Protein AF-X0TYG6-F1 (afdb_monomer)

Sequence (136 aa):
GSTIEEELFGESEAVGQRIKIKKHTFEVIGVMKERGTVAFQDYDDQVFLPLKTTQKLIAGVNHLGLIRIKVDHENNITQAVEDVKMTLRDQHDISDQSGKDDDFTVRNAAEALDMITTITNALKYFLAAMAALSLI

Radius of gyration: 21.76 Å; Cα contacts (8 Å, |Δi|>4): 93; chains: 1; bounding box: 65×28×56 Å

Structure (mmCIF, N/CA/C/O backbone):
data_AF-X0TYG6-F1
#
_entry.id   AF-X0TYG6-F1
#
loop_
_atom_site.group_PDB
_atom_site.id
_atom_site.type_symbol
_atom_site.label_atom_id
_atom_site.label_alt_id
_atom_site.label_comp_id
_atom_site.label_asym_id
_atom_site.label_entity_id
_atom_site.label_seq_id
_atom_site.pdbx_PDB_ins_code
_atom_site.Cartn_x
_atom_site.Cartn_y
_atom_site.Cartn_z
_atom_site.occupancy
_atom_site.B_iso_or_equiv
_atom_site.auth_seq_id
_atom_site.auth_comp_id
_atom_site.auth_asym_id
_atom_site.auth_atom_id
_atom_site.pdbx_PDB_mode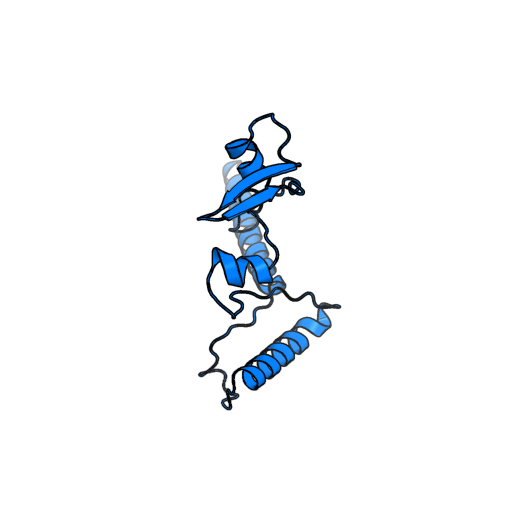l_num
ATOM 1 N N . GLY A 1 1 ? -3.140 -0.189 14.381 1.00 90.25 1 GLY A N 1
ATOM 2 C CA . GLY A 1 1 ? -2.351 -1.338 14.835 1.00 90.25 1 GLY A CA 1
ATOM 3 C C . GLY A 1 1 ? -2.212 -1.196 16.327 1.00 90.25 1 GLY A C 1
ATOM 4 O O . GLY A 1 1 ? -3.141 -0.661 16.925 1.00 90.25 1 GLY A O 1
ATOM 5 N N . SER A 1 2 ? -1.100 -1.647 16.898 1.00 90.81 2 SER A N 1
ATOM 6 C CA . SER A 1 2 ? -0.833 -1.560 18.340 1.00 90.81 2 SER A CA 1
ATOM 7 C C . SER A 1 2 ? -0.773 -0.116 18.849 1.00 90.81 2 SER A C 1
ATOM 9 O O . SER A 1 2 ? -1.395 0.186 19.856 1.00 90.81 2 SER A O 1
ATOM 11 N N . THR A 1 3 ? -0.148 0.815 18.120 1.00 93.31 3 THR A N 1
ATOM 12 C CA . THR A 1 3 ? -0.085 2.230 18.543 1.00 93.31 3 THR A CA 1
ATOM 13 C C . THR A 1 3 ? -1.473 2.862 18.662 1.00 93.31 3 THR A C 1
ATOM 15 O O . THR A 1 3 ? -1.815 3.436 19.687 1.00 93.31 3 THR A O 1
ATOM 18 N N . ILE A 1 4 ? -2.323 2.695 17.642 1.00 92.81 4 ILE A N 1
ATOM 19 C CA . ILE A 1 4 ? -3.697 3.234 17.658 1.00 92.81 4 ILE A CA 1
ATOM 20 C C . ILE A 1 4 ? -4.547 2.587 18.758 1.00 92.81 4 ILE A C 1
ATOM 22 O O . ILE A 1 4 ? -5.442 3.226 19.307 1.00 92.81 4 ILE A O 1
ATOM 26 N N . GLU A 1 5 ? -4.319 1.305 19.045 1.00 94.12 5 GLU A N 1
ATOM 27 C CA . GLU A 1 5 ? -5.006 0.624 20.139 1.00 94.12 5 GLU A CA 1
ATOM 28 C C . GLU A 1 5 ? -4.658 1.278 21.479 1.00 94.12 5 GLU A C 1
ATOM 30 O O . GLU A 1 5 ? -5.568 1.698 22.194 1.00 94.12 5 GLU A O 1
ATOM 35 N N . GLU A 1 6 ? -3.368 1.438 21.772 1.00 93.19 6 GLU A N 1
ATOM 36 C CA . GLU A 1 6 ? -2.893 2.072 23.001 1.00 93.19 6 GLU A CA 1
ATOM 37 C C . GLU A 1 6 ? -3.408 3.515 23.127 1.00 93.19 6 GLU A C 1
ATOM 39 O O . GLU A 1 6 ? -3.909 3.910 24.179 1.00 93.19 6 GLU A O 1
ATOM 44 N N . GLU A 1 7 ? -3.383 4.292 22.042 1.00 94.25 7 GLU A N 1
ATOM 45 C CA . GLU A 1 7 ? -3.857 5.681 22.044 1.00 94.25 7 GLU A CA 1
ATOM 46 C C . GLU A 1 7 ? -5.368 5.818 22.287 1.00 94.25 7 GLU A C 1
ATOM 48 O O . GLU A 1 7 ? -5.811 6.770 22.936 1.00 94.25 7 GLU A O 1
ATOM 53 N N . LEU A 1 8 ? -6.181 4.902 21.749 1.00 93.50 8 LEU A N 1
ATOM 54 C CA . LEU A 1 8 ? -7.643 4.991 21.831 1.00 93.50 8 LEU A CA 1
ATOM 55 C C . LEU A 1 8 ? -8.236 4.257 23.037 1.00 93.50 8 LEU A C 1
ATOM 57 O O . LEU A 1 8 ? -9.306 4.648 23.508 1.00 93.50 8 LEU A O 1
ATOM 61 N N . PHE A 1 9 ? -7.580 3.199 23.513 1.00 94.88 9 PHE A N 1
ATOM 62 C CA . PHE A 1 9 ? -8.122 2.287 24.522 1.00 94.88 9 PHE A CA 1
ATOM 63 C C . PHE A 1 9 ? -7.202 2.085 25.737 1.00 94.88 9 PHE A C 1
ATOM 65 O O . PHE A 1 9 ? -7.680 1.624 26.780 1.00 94.88 9 PHE A O 1
ATOM 72 N N . GLY A 1 10 ? -5.925 2.473 25.662 1.00 92.38 10 GLY A N 1
ATOM 73 C CA . GLY A 1 10 ? -4.947 2.269 26.732 1.00 92.38 10 GLY A CA 1
ATOM 74 C C . GLY A 1 10 ? -4.793 0.787 27.071 1.00 92.38 10 GLY A C 1
ATOM 75 O O . GLY A 1 10 ? -4.595 -0.039 26.192 1.00 92.38 10 GLY A O 1
ATOM 76 N N . GLU A 1 11 ? -4.944 0.441 28.350 1.00 90.25 11 GLU A N 1
ATOM 77 C CA . GLU A 1 11 ? -4.909 -0.955 28.819 1.00 90.25 11 GLU A CA 1
ATOM 78 C C . GLU A 1 11 ? -6.245 -1.707 28.626 1.00 90.25 11 GLU A C 1
ATOM 80 O O . GLU A 1 11 ? -6.378 -2.859 29.042 1.00 90.25 11 GLU A O 1
ATOM 85 N N . SER A 1 12 ? -7.272 -1.060 28.063 1.00 91.75 12 SER A N 1
ATOM 86 C CA . SER A 1 12 ? -8.590 -1.679 27.880 1.00 91.75 12 SER A CA 1
ATOM 87 C C . SER A 1 12 ? -8.650 -2.522 26.611 1.00 91.75 12 SER A C 1
ATOM 89 O O . SER A 1 12 ? -8.125 -2.134 25.574 1.00 91.75 12 SER A O 1
ATOM 91 N N . GLU A 1 13 ? -9.405 -3.622 26.658 1.00 92.75 13 GLU A N 1
ATOM 92 C CA . GLU A 1 13 ? -9.652 -4.462 25.483 1.00 92.75 13 GLU A CA 1
ATOM 93 C C . GLU A 1 13 ? -10.335 -3.656 24.366 1.00 92.75 13 GLU A C 1
ATOM 95 O O . GLU A 1 13 ? -11.450 -3.146 24.543 1.00 92.75 13 GLU A O 1
ATOM 100 N N . ALA A 1 14 ? -9.673 -3.555 23.212 1.00 94.88 14 ALA A N 1
ATOM 101 C CA . ALA A 1 14 ? -10.182 -2.829 22.053 1.00 94.88 14 ALA A CA 1
ATOM 102 C C . ALA A 1 14 ? -11.212 -3.642 21.253 1.00 94.88 14 ALA A C 1
ATOM 104 O O . ALA A 1 14 ? -12.143 -3.070 20.679 1.00 94.88 14 ALA A O 1
ATOM 105 N N . VAL A 1 15 ? -11.070 -4.972 21.189 1.00 96.00 15 VAL A N 1
ATOM 106 C CA . VAL A 1 15 ? -11.945 -5.827 20.374 1.00 96.00 15 VAL A CA 1
ATOM 107 C C . VAL A 1 15 ? -13.380 -5.811 20.915 1.00 96.00 15 VAL A C 1
ATOM 109 O O . VAL A 1 15 ? -13.628 -5.941 22.109 1.00 96.00 15 VAL A O 1
ATOM 112 N N . GLY A 1 16 ? -14.353 -5.633 20.020 1.00 96.12 16 GLY A N 1
ATOM 113 C CA . GLY A 1 16 ? -15.777 -5.483 20.338 1.00 96.12 16 GLY A CA 1
ATOM 114 C C . GLY A 1 16 ? -16.194 -4.055 20.707 1.00 96.12 16 GLY A C 1
ATOM 115 O O . GLY A 1 16 ? -17.390 -3.763 20.784 1.00 96.12 16 GLY A O 1
ATOM 116 N N . GLN A 1 17 ? -15.243 -3.135 20.891 1.00 95.88 17 GLN A N 1
ATOM 117 C CA . GLN A 1 17 ? -15.558 -1.725 21.106 1.00 95.88 17 GLN A CA 1
ATOM 118 C C . GLN A 1 17 ? -15.856 -0.995 19.798 1.00 95.88 17 GLN A C 1
ATOM 120 O O . GLN A 1 17 ? -15.585 -1.478 18.696 1.00 95.88 17 GLN A O 1
ATOM 125 N N . ARG A 1 18 ? -16.441 0.203 19.916 1.00 96.06 18 ARG A N 1
ATOM 126 C CA . ARG A 1 18 ? -16.812 1.033 18.770 1.00 96.06 18 ARG A CA 1
ATOM 127 C C . ARG A 1 18 ? -15.968 2.291 18.682 1.00 96.06 18 ARG A C 1
ATOM 129 O O . ARG A 1 18 ? -15.914 3.066 19.629 1.00 96.06 18 ARG A O 1
ATOM 136 N N . ILE A 1 19 ? -15.419 2.538 17.499 1.00 95.00 19 ILE A N 1
ATOM 137 C CA . ILE A 1 19 ? -14.695 3.765 17.161 1.00 95.00 19 ILE A CA 1
ATOM 138 C C . ILE A 1 19 ? -15.443 4.552 16.096 1.00 95.00 19 ILE A C 1
ATOM 140 O O . ILE A 1 19 ? -16.153 3.996 15.253 1.00 95.00 19 ILE A O 1
ATOM 144 N N . LYS A 1 20 ? -15.276 5.872 16.117 1.00 94.88 20 LYS A N 1
ATOM 145 C CA . LYS A 1 20 ? -15.864 6.758 15.116 1.00 94.88 20 LYS A CA 1
ATOM 146 C C . LYS A 1 20 ? -14.802 7.181 14.112 1.00 94.88 20 LYS A C 1
ATOM 148 O O . LYS A 1 20 ? -13.829 7.832 14.472 1.00 94.88 20 LYS A O 1
ATOM 153 N N . ILE A 1 21 ? -15.034 6.875 12.840 1.00 94.25 21 ILE A N 1
ATOM 154 C CA . ILE A 1 21 ? -14.188 7.303 11.725 1.00 94.25 21 ILE A CA 1
ATOM 155 C C . ILE A 1 21 ? -15.030 8.222 10.837 1.00 94.25 21 ILE A C 1
ATOM 157 O O . ILE A 1 21 ? -16.048 7.820 10.265 1.00 94.25 21 ILE A O 1
ATOM 161 N N . LYS A 1 22 ? -14.628 9.495 10.741 1.00 90.62 22 LYS A N 1
ATOM 162 C CA . LYS A 1 22 ? -15.432 10.575 10.141 1.00 90.62 22 LYS A CA 1
ATOM 163 C C . LYS A 1 22 ? -16.841 10.649 10.759 1.00 90.62 22 LYS A C 1
ATOM 165 O O . LYS A 1 22 ? -17.002 11.043 11.912 1.00 90.62 22 LYS A O 1
ATOM 170 N N . LYS A 1 23 ? -17.879 10.307 9.988 1.00 92.81 23 LYS A N 1
ATOM 171 C CA . LYS A 1 23 ? -19.296 10.354 10.395 1.00 92.81 23 LYS A CA 1
ATOM 172 C C . LYS A 1 23 ? -19.874 8.973 10.714 1.00 92.81 23 LYS A C 1
ATOM 174 O O . LYS A 1 23 ? -21.047 8.887 11.059 1.00 92.81 23 LYS A O 1
ATOM 179 N N . HIS A 1 24 ? -19.072 7.918 10.604 1.00 95.62 24 HIS A N 1
ATOM 180 C CA . HIS A 1 24 ? -19.524 6.539 10.732 1.00 95.62 24 HIS A CA 1
ATOM 181 C C . HIS A 1 24 ? -18.895 5.872 11.953 1.00 95.62 24 HIS A C 1
ATOM 183 O O . HIS A 1 24 ? -17.743 6.139 12.296 1.00 95.62 24 HIS A O 1
ATOM 189 N N . THR A 1 25 ? -19.669 5.010 12.601 1.00 96.50 25 THR A N 1
ATOM 190 C CA . THR A 1 25 ? -19.221 4.213 13.742 1.00 96.50 25 THR A CA 1
ATOM 191 C C . THR A 1 25 ? -18.920 2.798 13.268 1.00 96.50 25 THR A C 1
ATOM 193 O O . THR A 1 25 ? -19.740 2.199 12.573 1.00 96.50 25 THR A O 1
ATOM 196 N N . PHE A 1 26 ? -17.761 2.277 13.654 1.00 96.75 26 PHE A N 1
ATOM 197 C CA . PHE A 1 26 ? -17.282 0.940 13.316 1.00 96.75 26 PHE A CA 1
ATOM 198 C C . PHE A 1 26 ? -16.976 0.160 14.585 1.00 96.75 26 PHE A C 1
ATOM 200 O O . PHE A 1 26 ? -16.591 0.748 15.590 1.00 96.75 26 PHE A O 1
ATOM 207 N N . GLU A 1 27 ? -17.148 -1.154 14.525 1.00 96.75 27 GLU A N 1
ATOM 208 C CA . GLU A 1 27 ? -16.733 -2.071 15.582 1.00 96.75 27 GLU A CA 1
ATOM 209 C C . GLU A 1 27 ? -15.321 -2.584 15.295 1.00 96.75 27 GLU A C 1
ATOM 211 O O . GLU A 1 27 ? -14.996 -2.923 14.153 1.00 96.75 27 GLU A O 1
ATOM 216 N N . VAL A 1 28 ? -14.481 -2.620 16.324 1.00 97.06 28 VAL A N 1
ATOM 217 C CA . VAL A 1 28 ? -13.129 -3.169 16.249 1.00 97.06 28 VAL A CA 1
ATOM 218 C C . VAL A 1 28 ? -13.223 -4.690 16.328 1.00 97.06 28 VAL A C 1
ATOM 220 O O . VAL A 1 28 ? -13.644 -5.237 17.339 1.00 97.06 28 VAL A O 1
ATOM 223 N N . ILE A 1 29 ? -12.822 -5.385 15.265 1.00 96.69 29 ILE A N 1
ATOM 224 C CA . ILE A 1 29 ? -12.892 -6.859 15.187 1.00 96.69 29 ILE A CA 1
ATOM 225 C C . ILE A 1 29 ? -11.549 -7.550 15.460 1.00 96.69 29 ILE A C 1
ATOM 227 O O . ILE A 1 29 ? -11.474 -8.776 15.470 1.00 96.69 29 ILE A O 1
ATOM 231 N N . GLY A 1 30 ? -10.479 -6.776 15.627 1.00 95.38 30 GLY A N 1
ATOM 232 C CA . GLY A 1 30 ? -9.138 -7.295 15.857 1.00 95.38 30 GLY A CA 1
ATOM 233 C C . GLY A 1 30 ? -8.089 -6.192 15.877 1.00 95.38 30 GLY A C 1
ATOM 234 O O . GLY A 1 30 ? -8.280 -5.127 15.284 1.00 95.38 30 GLY A O 1
ATOM 235 N N . VAL A 1 31 ? -6.970 -6.485 16.534 1.00 95.12 31 VAL A N 1
ATOM 236 C CA . VAL A 1 31 ? -5.782 -5.630 16.598 1.00 95.12 31 VAL A CA 1
ATOM 237 C C . VAL A 1 31 ? -4.631 -6.366 15.919 1.00 95.12 31 VAL A C 1
ATOM 239 O O . VAL A 1 31 ? -4.456 -7.575 16.079 1.00 95.12 31 VAL A O 1
ATOM 242 N N . MET A 1 32 ? -3.873 -5.652 15.090 1.00 93.12 32 MET A N 1
ATOM 243 C CA . MET A 1 32 ? -2.686 -6.224 14.461 1.00 93.12 32 MET A CA 1
ATOM 244 C C . MET A 1 32 ? -1.570 -6.369 15.486 1.00 93.12 32 MET A C 1
ATOM 246 O O . MET A 1 32 ? -1.347 -5.465 16.283 1.00 93.12 32 MET A O 1
ATOM 250 N N . LYS A 1 33 ? -0.834 -7.481 15.410 1.00 91.62 33 LYS A N 1
ATOM 251 C CA . LYS A 1 33 ? 0.409 -7.639 16.163 1.00 91.62 33 LYS A CA 1
ATOM 252 C C . LYS A 1 33 ? 1.394 -6.536 15.771 1.00 91.62 33 LYS A C 1
ATOM 254 O O . LYS A 1 33 ? 1.550 -6.272 14.578 1.00 91.62 33 LYS A O 1
ATOM 259 N N . GLU A 1 34 ? 2.072 -5.989 16.775 1.00 92.94 34 GLU A N 1
ATOM 260 C CA . GLU A 1 34 ? 3.148 -5.016 16.611 1.00 92.94 34 GLU A CA 1
ATOM 261 C C . GLU A 1 34 ? 4.181 -5.499 15.584 1.00 92.94 34 GLU A C 1
ATOM 263 O O . GLU A 1 34 ? 4.638 -6.654 15.601 1.00 92.94 34 GLU A O 1
ATOM 268 N N . ARG A 1 35 ? 4.513 -4.604 14.658 1.00 89.88 35 ARG A N 1
ATOM 269 C CA . ARG A 1 35 ? 5.466 -4.833 13.573 1.00 89.88 35 ARG A CA 1
ATOM 270 C C . ARG A 1 35 ? 6.526 -3.734 13.498 1.00 89.88 35 ARG A C 1
ATOM 272 O O . ARG A 1 35 ? 7.597 -3.987 12.943 1.00 89.88 35 ARG A O 1
ATOM 279 N N . GLY A 1 36 ? 6.244 -2.555 14.038 1.00 89.00 36 GLY A N 1
ATOM 280 C CA . GLY A 1 36 ? 7.080 -1.373 13.966 1.00 89.00 36 GLY A CA 1
ATOM 281 C C . GLY A 1 36 ? 7.096 -0.722 12.585 1.00 89.00 36 GLY A C 1
ATOM 282 O O . GLY A 1 36 ? 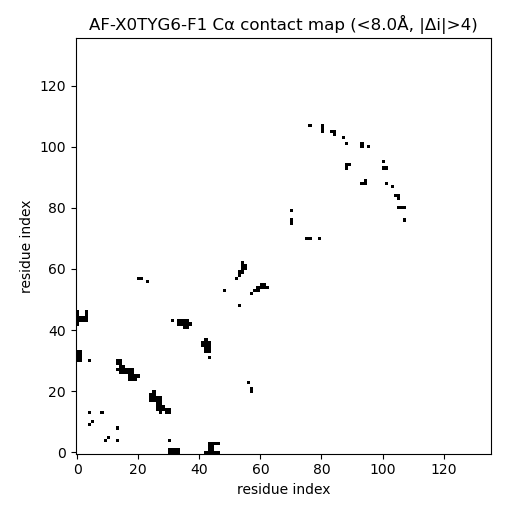6.380 -1.091 11.644 1.00 89.00 36 GLY A O 1
ATOM 283 N N . THR A 1 37 ? 7.990 0.253 12.450 1.00 86.88 37 THR A N 1
ATOM 284 C CA . THR A 1 37 ? 8.244 0.937 11.183 1.00 86.88 37 THR A CA 1
ATOM 285 C C . THR A 1 37 ? 9.133 0.085 10.277 1.00 86.88 37 THR A C 1
ATOM 287 O O . THR A 1 37 ? 10.247 -0.285 10.647 1.00 86.88 37 THR A O 1
ATOM 290 N N . VAL A 1 38 ? 8.670 -0.190 9.053 1.00 78.81 38 VAL A N 1
ATOM 291 C CA . VAL A 1 38 ? 9.476 -0.849 8.012 1.00 78.81 38 VAL A CA 1
ATOM 292 C C . VAL A 1 38 ? 9.713 0.123 6.863 1.00 78.81 38 VAL A C 1
ATOM 294 O O . VAL A 1 38 ? 8.767 0.655 6.277 1.00 78.81 38 VAL A O 1
ATOM 297 N N . ALA A 1 39 ? 10.990 0.308 6.515 1.00 75.38 39 ALA A N 1
ATOM 298 C CA . ALA A 1 39 ? 11.469 1.337 5.595 1.00 75.38 39 ALA A CA 1
ATOM 299 C C . ALA A 1 39 ? 11.021 2.742 6.035 1.00 75.38 39 ALA A C 1
ATOM 301 O O . ALA A 1 39 ? 11.673 3.352 6.873 1.00 75.38 39 ALA A O 1
ATOM 302 N N . PHE A 1 40 ? 9.899 3.225 5.508 1.00 77.56 40 PHE A N 1
ATOM 303 C CA . PHE A 1 40 ? 9.344 4.552 5.798 1.00 77.56 40 PHE A CA 1
ATOM 304 C C . PHE A 1 40 ? 7.875 4.500 6.226 1.00 77.56 40 PHE A C 1
ATOM 306 O O . PHE A 1 40 ? 7.221 5.536 6.301 1.00 77.56 40 PHE A O 1
ATOM 313 N N . GLN A 1 41 ? 7.331 3.301 6.438 1.00 83.12 41 GLN A N 1
ATOM 314 C CA . GLN A 1 41 ? 5.927 3.113 6.771 1.00 83.12 41 GLN A CA 1
ATOM 315 C C . GLN A 1 41 ? 5.805 2.509 8.165 1.00 83.12 41 GLN A C 1
ATOM 317 O O . GLN A 1 41 ? 6.315 1.414 8.414 1.00 83.12 41 GLN A O 1
ATOM 322 N N . ASP A 1 42 ? 5.085 3.209 9.035 1.00 90.69 42 ASP A N 1
ATOM 323 C CA . ASP A 1 42 ? 4.640 2.679 10.314 1.00 90.69 42 ASP A CA 1
ATOM 324 C C . ASP A 1 42 ? 3.427 1.763 10.089 1.00 90.69 42 ASP A C 1
ATOM 326 O O . ASP A 1 42 ? 2.432 2.162 9.475 1.00 90.69 42 ASP A O 1
ATOM 330 N N . TYR A 1 43 ? 3.548 0.498 10.492 1.00 90.12 43 TYR A N 1
ATOM 331 C CA . TYR A 1 43 ? 2.465 -0.485 10.393 1.00 90.12 43 TYR A CA 1
ATOM 332 C C . TYR A 1 43 ? 1.602 -0.535 11.654 1.00 90.12 43 TYR A C 1
ATOM 334 O O . TYR A 1 43 ? 0.481 -1.054 11.605 1.00 90.12 43 TYR A O 1
ATOM 342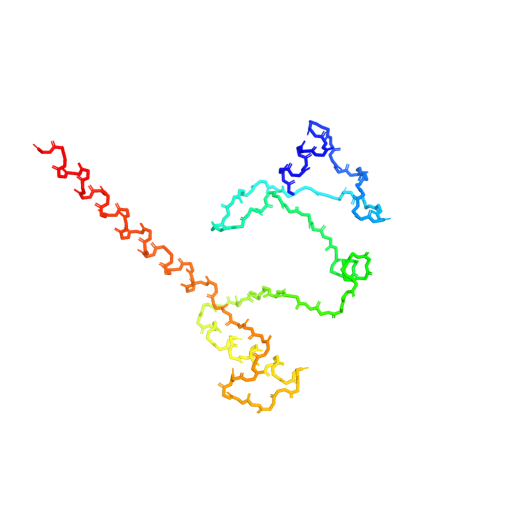 N N . ASP A 1 44 ? 2.097 0.015 12.756 1.00 93.31 44 ASP A N 1
ATOM 343 C CA . ASP A 1 44 ? 1.411 0.016 14.038 1.00 93.31 44 ASP A CA 1
ATOM 344 C C . ASP A 1 44 ? 0.429 1.193 14.116 1.00 93.31 44 ASP A C 1
ATOM 346 O O . ASP A 1 44 ? -0.663 1.055 14.682 1.00 93.31 44 ASP A O 1
ATOM 350 N N . ASP A 1 45 ? 0.706 2.268 13.375 1.00 93.69 45 ASP A N 1
ATOM 351 C CA . ASP A 1 45 ? -0.183 3.418 13.180 1.00 93.69 45 ASP A CA 1
ATOM 352 C C . ASP A 1 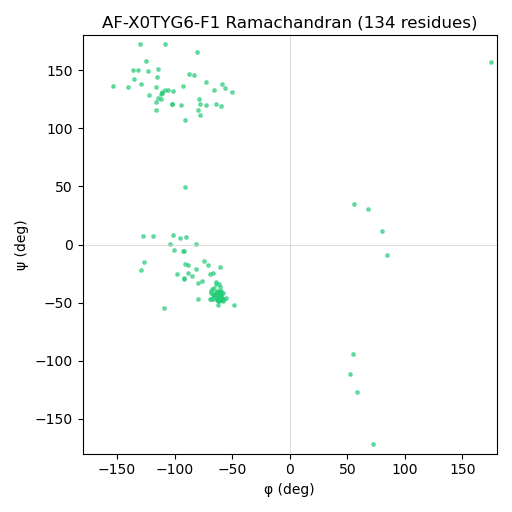45 ? -1.117 3.297 11.948 1.00 93.69 45 ASP A C 1
ATOM 354 O O . ASP A 1 45 ? -1.197 4.169 11.081 1.00 93.69 45 ASP A O 1
ATOM 358 N N . GLN A 1 46 ? -1.820 2.162 11.801 1.00 92.06 46 GLN A N 1
ATOM 359 C CA . GLN A 1 46 ? -2.780 1.951 10.697 1.00 92.06 46 GLN A CA 1
ATOM 360 C C . GLN A 1 46 ? -4.116 1.329 11.119 1.00 92.06 46 GLN A C 1
ATOM 362 O O . GLN A 1 46 ? -4.163 0.403 11.932 1.00 92.06 46 GLN A O 1
ATOM 367 N N . VAL A 1 47 ? -5.215 1.782 10.500 1.00 93.75 47 VAL A N 1
ATOM 368 C CA . VAL A 1 47 ? -6.553 1.172 10.617 1.00 93.75 47 VAL A CA 1
ATOM 369 C C . VAL A 1 47 ? -6.950 0.532 9.292 1.00 93.75 47 VAL A C 1
ATOM 371 O O . VAL A 1 47 ? -6.895 1.169 8.239 1.00 93.75 47 VAL A O 1
ATOM 374 N N . PHE A 1 48 ? -7.417 -0.714 9.350 1.00 94.19 48 PHE A N 1
ATOM 375 C CA . PHE A 1 48 ? -7.897 -1.449 8.185 1.00 94.19 48 PHE A CA 1
ATOM 376 C C . PHE A 1 48 ? -9.419 -1.536 8.186 1.00 94.19 48 PHE A C 1
ATOM 378 O O . PHE A 1 48 ? -10.050 -1.876 9.182 1.00 94.19 48 PHE A O 1
ATOM 385 N N . LEU A 1 49 ? -10.007 -1.247 7.029 1.00 95.19 49 LEU A N 1
ATOM 386 C CA . LEU A 1 49 ? -11.439 -1.339 6.774 1.00 95.19 49 LEU A CA 1
ATOM 387 C C . LEU A 1 49 ? -11.658 -2.106 5.463 1.00 95.19 49 LEU A C 1
ATOM 389 O O . LEU A 1 49 ? -10.819 -2.013 4.560 1.00 95.19 49 LEU A O 1
ATOM 393 N N . PRO A 1 50 ? -12.783 -2.827 5.301 1.00 95.00 50 PRO A N 1
ATOM 394 C CA . PRO A 1 50 ? -13.096 -3.481 4.038 1.00 95.00 50 PRO A CA 1
ATOM 395 C C . PRO A 1 50 ? -13.121 -2.480 2.876 1.00 95.00 50 PRO A C 1
ATOM 397 O O . PRO A 1 50 ? -13.753 -1.428 2.970 1.00 95.00 50 PRO A O 1
ATOM 400 N N . LEU A 1 51 ? -12.488 -2.835 1.754 1.00 94.81 51 LEU A N 1
ATOM 401 C CA . LEU A 1 51 ? -12.285 -1.946 0.601 1.00 94.81 51 LEU A CA 1
ATOM 402 C C . LEU A 1 51 ? -13.566 -1.220 0.157 1.00 94.81 51 LEU A C 1
ATOM 404 O O . LEU A 1 51 ? -13.590 0.007 0.069 1.00 94.81 51 LEU A O 1
ATOM 408 N N . LYS A 1 52 ? -14.652 -1.974 -0.067 1.00 95.50 52 LYS A N 1
ATOM 409 C CA . LYS A 1 52 ? -15.942 -1.417 -0.512 1.00 95.50 52 LYS A CA 1
ATOM 410 C C . LYS A 1 52 ? -16.530 -0.432 0.503 1.00 95.50 52 LYS A C 1
ATOM 412 O O . LYS A 1 52 ? -17.170 0.539 0.106 1.00 95.50 52 LYS A O 1
ATOM 417 N N . THR A 1 53 ? -16.318 -0.674 1.795 1.00 95.12 53 THR A N 1
ATOM 418 C CA . THR A 1 53 ? -16.777 0.198 2.883 1.00 95.12 53 THR A CA 1
ATOM 419 C C . THR A 1 53 ? -16.004 1.509 2.872 1.00 95.12 53 THR A C 1
ATOM 421 O O . THR A 1 53 ? -16.615 2.576 2.892 1.00 95.12 53 THR A O 1
ATOM 424 N N . THR A 1 54 ? -14.677 1.444 2.757 1.00 94.75 54 THR A N 1
ATOM 425 C CA . THR A 1 54 ? -13.817 2.631 2.683 1.00 94.75 54 THR A CA 1
ATOM 426 C C . THR A 1 54 ? -14.135 3.473 1.455 1.00 94.75 54 THR A C 1
ATOM 428 O O . THR A 1 54 ? -14.357 4.675 1.582 1.00 94.75 54 THR A O 1
ATOM 431 N N . GLN A 1 55 ? -14.230 2.849 0.279 1.00 95.69 55 GLN A N 1
ATOM 432 C CA . GLN A 1 55 ? -14.554 3.528 -0.977 1.00 95.69 55 GLN A CA 1
ATOM 433 C C . GLN A 1 55 ? -15.889 4.277 -0.900 1.00 95.69 55 G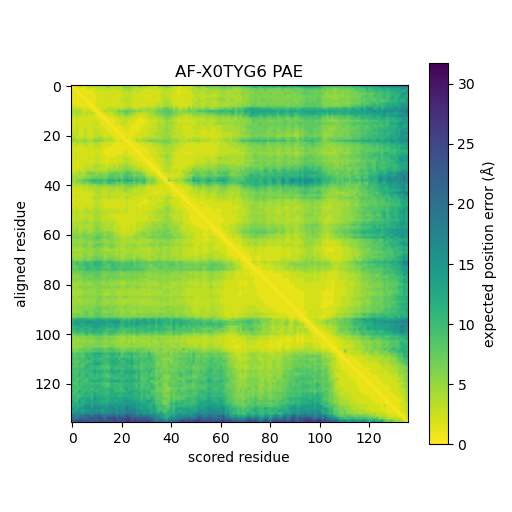LN A C 1
ATOM 435 O O . GLN A 1 55 ? -15.949 5.457 -1.236 1.00 95.69 55 GLN A O 1
ATOM 440 N N . LYS A 1 56 ? -16.943 3.630 -0.386 1.00 94.69 56 LYS A N 1
ATOM 441 C CA . LYS A 1 56 ? -18.292 4.215 -0.340 1.00 94.69 56 LYS A CA 1
ATOM 442 C C . LYS A 1 56 ? -18.508 5.210 0.799 1.00 94.69 56 LYS A C 1
ATOM 444 O O . LYS A 1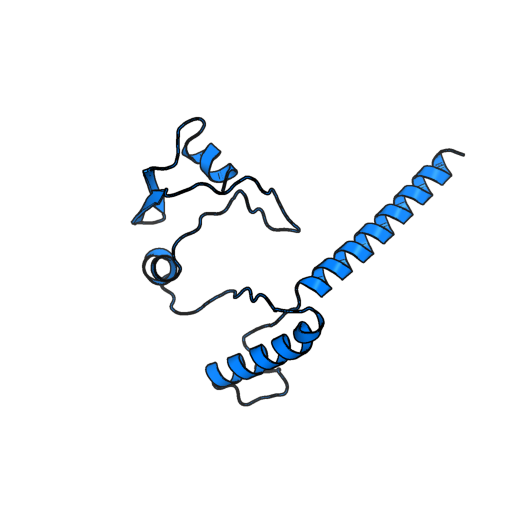 56 ? -19.094 6.26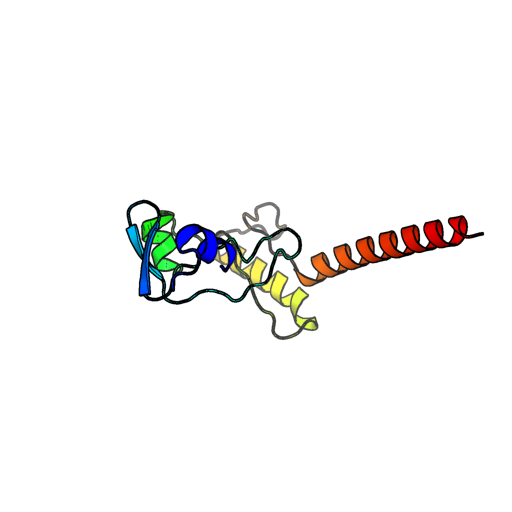0 0.569 1.00 94.69 56 LYS A O 1
ATOM 449 N N . LEU A 1 57 ? -18.100 4.869 2.022 1.00 94.69 57 LEU A N 1
ATOM 450 C CA . LEU A 1 57 ? -18.472 5.625 3.227 1.00 94.69 57 LEU A CA 1
ATOM 451 C C . LEU A 1 57 ? -17.401 6.621 3.676 1.00 94.69 57 LEU A C 1
ATOM 453 O O . LEU A 1 57 ? -17.715 7.597 4.352 1.00 94.69 57 LEU A O 1
ATOM 457 N N . ILE A 1 58 ? -16.132 6.377 3.337 1.00 93.56 58 ILE A N 1
ATOM 458 C CA . ILE A 1 58 ? -15.012 7.169 3.858 1.00 93.56 58 ILE A CA 1
ATOM 459 C C . ILE A 1 58 ? -14.406 8.054 2.773 1.00 93.56 58 ILE A C 1
ATOM 461 O O . ILE A 1 58 ? -14.286 9.261 2.980 1.00 93.56 58 ILE A O 1
ATOM 465 N N . ALA A 1 59 ? -13.999 7.476 1.645 1.00 92.56 59 ALA A N 1
ATOM 466 C CA . ALA A 1 59 ? -13.245 8.168 0.603 1.00 92.56 59 ALA A CA 1
ATOM 467 C C . ALA A 1 59 ? -14.138 8.791 -0.482 1.00 92.56 59 ALA A C 1
ATOM 469 O O . ALA A 1 59 ? -13.770 9.822 -1.032 1.00 92.56 59 ALA A O 1
ATOM 470 N N . GLY A 1 60 ? -15.308 8.210 -0.764 1.00 93.50 60 GLY A N 1
ATOM 471 C CA . GLY A 1 60 ? -16.191 8.684 -1.834 1.00 93.50 60 GLY A CA 1
ATOM 472 C C . GLY A 1 60 ? -15.603 8.472 -3.232 1.00 93.50 60 GLY A C 1
ATOM 473 O O . GLY A 1 60 ? -15.859 9.268 -4.128 1.00 93.50 60 GLY A O 1
ATOM 474 N N . VAL A 1 61 ? -14.797 7.423 -3.411 1.00 95.25 61 VAL A N 1
ATOM 475 C CA . VAL A 1 61 ? -14.098 7.104 -4.667 1.00 95.25 61 VAL A CA 1
ATOM 476 C C . VAL A 1 61 ? -14.430 5.690 -5.129 1.00 95.25 61 VAL A C 1
ATOM 478 O O . VAL A 1 61 ? -14.806 4.839 -4.324 1.00 95.25 61 VAL A O 1
ATOM 481 N N . ASN A 1 62 ? -14.257 5.422 -6.422 1.00 93.81 62 ASN A N 1
ATOM 482 C CA . ASN A 1 62 ? -14.472 4.113 -7.048 1.00 93.81 62 ASN A CA 1
ATOM 483 C C . ASN A 1 62 ? -13.204 3.516 -7.692 1.00 93.81 62 ASN A C 1
ATOM 485 O O . ASN A 1 62 ? -13.298 2.480 -8.340 1.00 93.81 62 ASN A O 1
ATOM 489 N N . HIS A 1 63 ? -12.035 4.132 -7.497 1.00 92.69 63 HIS A N 1
ATOM 490 C CA . HIS A 1 63 ? -10.744 3.655 -8.001 1.00 92.69 63 HIS A CA 1
ATOM 491 C C . HIS A 1 63 ? -9.855 3.115 -6.867 1.00 92.69 63 HIS A C 1
ATOM 493 O O . HIS A 1 63 ? -10.189 3.225 -5.679 1.00 92.69 63 HIS A O 1
ATOM 499 N N . LEU A 1 64 ? -8.726 2.510 -7.239 1.00 93.69 64 LEU A N 1
ATOM 500 C CA . LEU A 1 64 ? -7.691 2.028 -6.324 1.00 93.69 64 LEU A CA 1
ATOM 501 C C . LEU A 1 64 ? -6.462 2.932 -6.427 1.00 93.69 64 LEU A C 1
ATOM 503 O O . LEU A 1 64 ? -6.020 3.233 -7.526 1.00 93.69 64 LEU A O 1
ATOM 507 N N . GLY A 1 65 ? -5.907 3.350 -5.288 1.00 92.25 65 GLY A N 1
ATOM 508 C CA . GLY A 1 65 ? -4.675 4.153 -5.265 1.00 92.25 65 GLY A CA 1
ATOM 509 C C . GLY A 1 65 ? -3.388 3.323 -5.230 1.00 92.25 65 GLY A C 1
ATOM 510 O O . GLY A 1 65 ? -2.331 3.801 -5.620 1.00 92.25 65 GLY A O 1
ATOM 511 N N . LEU A 1 66 ? -3.457 2.081 -4.740 1.00 91.56 66 LEU A N 1
ATOM 512 C CA . LEU A 1 66 ? -2.315 1.174 -4.647 1.00 91.56 66 LEU A CA 1
ATOM 513 C C . LEU A 1 66 ? -2.803 -0.272 -4.691 1.00 91.56 66 LEU A C 1
ATOM 515 O O . LEU A 1 66 ? -3.742 -0.637 -3.982 1.00 91.56 66 LEU A O 1
ATOM 519 N N . ILE A 1 67 ? -2.110 -1.104 -5.464 1.00 94.25 67 ILE A N 1
ATOM 520 C CA . ILE A 1 67 ? -2.316 -2.550 -5.504 1.00 94.25 67 ILE A CA 1
ATOM 521 C C . ILE A 1 67 ? -0.985 -3.213 -5.156 1.00 94.25 67 ILE A C 1
ATOM 523 O O . ILE A 1 67 ? 0.050 -2.893 -5.736 1.00 94.25 67 ILE A O 1
ATOM 527 N N . ARG A 1 68 ? -1.005 -4.131 -4.187 1.00 92.25 68 ARG A N 1
ATOM 528 C CA . ARG A 1 68 ? 0.139 -5.000 -3.887 1.00 92.25 68 ARG A CA 1
ATOM 529 C C . ARG A 1 68 ? -0.137 -6.368 -4.490 1.00 92.25 68 ARG A C 1
ATOM 531 O O . ARG A 1 68 ? -1.131 -6.997 -4.136 1.00 92.25 68 ARG A O 1
ATOM 538 N N . ILE A 1 69 ? 0.738 -6.809 -5.383 1.00 93.12 69 ILE A N 1
ATOM 539 C CA . ILE A 1 69 ? 0.610 -8.081 -6.094 1.00 93.12 69 ILE A CA 1
ATOM 540 C C . ILE A 1 69 ? 1.701 -9.014 -5.583 1.00 93.12 69 ILE A C 1
ATOM 542 O O . ILE A 1 69 ? 2.868 -8.631 -5.504 1.00 93.12 69 ILE A O 1
ATOM 546 N N . LYS A 1 70 ? 1.313 -10.234 -5.210 1.00 92.69 70 LYS A N 1
ATOM 547 C CA . LYS A 1 70 ? 2.253 -11.299 -4.869 1.00 92.69 70 LYS A CA 1
ATOM 548 C C . LYS A 1 70 ? 2.481 -12.148 -6.112 1.00 92.69 70 LYS A C 1
ATOM 550 O O . LYS A 1 70 ? 1.530 -12.728 -6.628 1.00 92.69 70 LYS A O 1
ATOM 555 N N . VAL A 1 71 ? 3.731 -12.222 -6.549 1.00 93.06 71 VAL A N 1
ATOM 556 C CA . VAL A 1 71 ? 4.164 -13.117 -7.625 1.00 93.06 71 VAL A CA 1
ATOM 557 C C . VAL A 1 71 ? 4.534 -14.470 -7.012 1.00 93.06 71 VAL A C 1
ATOM 559 O O . VAL A 1 71 ? 4.972 -14.543 -5.861 1.00 93.06 71 VAL A O 1
ATOM 562 N N . ASP A 1 72 ? 4.285 -15.544 -7.750 1.00 91.62 72 ASP A N 1
ATOM 563 C CA . ASP A 1 72 ? 4.528 -16.920 -7.324 1.00 91.62 72 ASP A CA 1
ATOM 564 C C . ASP A 1 72 ? 6.022 -17.222 -7.159 1.00 91.62 72 ASP A C 1
ATOM 566 O O . ASP A 1 72 ? 6.413 -17.781 -6.132 1.00 91.62 72 ASP A O 1
ATOM 570 N N . HIS A 1 73 ? 6.847 -16.829 -8.132 1.00 92.06 73 HIS A N 1
ATOM 571 C CA . HIS A 1 73 ? 8.299 -17.014 -8.160 1.00 92.06 73 HIS A CA 1
ATOM 572 C C . HIS A 1 73 ? 9.029 -15.751 -8.627 1.00 92.06 73 HIS A C 1
ATOM 574 O O . HIS A 1 73 ? 8.530 -14.986 -9.447 1.00 92.06 73 HIS A O 1
ATOM 580 N N . GLU A 1 74 ? 10.256 -15.564 -8.139 1.00 87.81 74 GLU A N 1
ATOM 581 C CA . GLU A 1 74 ? 11.090 -14.397 -8.455 1.00 87.81 74 GLU A CA 1
ATOM 582 C C . GLU A 1 74 ? 11.376 -14.260 -9.958 1.00 87.81 74 GLU A C 1
ATOM 584 O O . GLU A 1 74 ? 11.252 -13.175 -10.521 1.00 87.81 74 GLU A O 1
ATOM 589 N N . ASN A 1 75 ? 11.630 -15.382 -10.635 1.00 91.81 75 ASN A N 1
ATOM 590 C CA . ASN A 1 75 ? 11.874 -15.422 -12.080 1.00 91.81 75 ASN A CA 1
ATOM 591 C C . ASN A 1 75 ? 10.686 -14.910 -12.915 1.00 91.81 75 ASN A C 1
ATOM 593 O O . ASN A 1 75 ? 10.867 -14.540 -14.072 1.00 91.81 75 ASN A O 1
ATOM 597 N N . ASN A 1 76 ? 9.482 -14.878 -12.338 1.00 94.38 76 ASN A N 1
ATOM 598 C CA . ASN A 1 76 ? 8.276 -14.419 -13.018 1.00 94.38 76 ASN A CA 1
ATOM 599 C C . ASN A 1 76 ? 8.017 -12.923 -12.801 1.00 94.38 76 ASN A C 1
ATOM 601 O O . ASN A 1 76 ? 7.098 -12.382 -13.410 1.00 94.38 76 ASN A O 1
ATOM 605 N N . ILE A 1 77 ? 8.796 -12.232 -11.957 1.00 92.38 77 ILE A N 1
ATOM 606 C CA . ILE A 1 77 ? 8.527 -10.832 -11.601 1.00 92.38 77 ILE A CA 1
ATOM 607 C C . ILE A 1 77 ? 8.585 -9.925 -12.830 1.00 92.38 77 ILE A C 1
ATOM 609 O O . ILE A 1 77 ? 7.669 -9.132 -13.029 1.00 92.38 77 ILE A O 1
ATOM 613 N N . THR A 1 78 ? 9.615 -10.048 -13.672 1.00 92.38 78 THR A N 1
ATOM 614 C CA . THR A 1 78 ? 9.746 -9.211 -14.876 1.00 92.38 78 THR A CA 1
ATOM 615 C C . THR A 1 78 ? 8.552 -9.391 -15.811 1.00 92.38 78 THR A C 1
ATOM 617 O O . THR A 1 78 ? 7.978 -8.401 -16.258 1.00 92.38 78 THR A O 1
ATOM 620 N N . GLN A 1 79 ? 8.131 -10.637 -16.047 1.00 94.31 79 GLN A N 1
ATOM 621 C CA . GLN A 1 79 ? 6.960 -10.924 -16.877 1.00 94.31 79 GLN A CA 1
ATOM 622 C C . GLN A 1 79 ? 5.678 -10.372 -16.242 1.00 94.31 79 GLN A C 1
ATOM 624 O O . GLN A 1 79 ? 4.907 -9.692 -16.909 1.00 94.31 79 GLN A O 1
ATOM 629 N N . ALA A 1 80 ? 5.482 -10.588 -14.939 1.00 95.38 80 ALA A N 1
ATOM 630 C CA . ALA A 1 80 ? 4.312 -10.101 -14.218 1.00 95.38 80 ALA A CA 1
ATOM 631 C C . ALA A 1 80 ? 4.205 -8.568 -14.250 1.00 95.38 80 ALA A C 1
ATOM 633 O O . ALA A 1 80 ? 3.104 -8.032 -14.351 1.00 95.38 80 ALA A O 1
ATOM 634 N N . VAL A 1 81 ? 5.330 -7.849 -14.180 1.00 94.44 81 VAL A N 1
ATOM 635 C CA . VAL A 1 81 ? 5.346 -6.384 -14.307 1.00 94.44 81 VAL A CA 1
ATOM 636 C C . VAL A 1 81 ? 4.818 -5.952 -15.674 1.00 94.44 81 VAL A C 1
ATOM 638 O O . VAL A 1 81 ? 3.977 -5.055 -15.733 1.00 94.44 81 VAL A O 1
ATOM 641 N N . GLU A 1 82 ? 5.271 -6.584 -16.756 1.00 94.44 82 GLU A N 1
ATOM 642 C CA . GLU A 1 82 ? 4.810 -6.260 -18.109 1.00 94.44 82 GLU A CA 1
ATOM 643 C C . GLU A 1 82 ? 3.345 -6.655 -18.328 1.00 94.44 82 GLU A C 1
ATOM 645 O O . GLU A 1 82 ? 2.571 -5.851 -18.846 1.00 94.44 82 GLU A O 1
ATOM 650 N N . ASP A 1 83 ? 2.921 -7.824 -17.846 1.00 95.19 83 ASP A N 1
ATOM 651 C CA . ASP A 1 83 ? 1.525 -8.272 -17.932 1.00 95.19 83 ASP A CA 1
ATOM 652 C C . ASP A 1 83 ? 0.573 -7.315 -17.203 1.00 95.19 83 ASP A C 1
ATOM 654 O O . ASP A 1 83 ? -0.498 -6.973 -17.714 1.00 95.19 83 ASP A O 1
ATOM 658 N N . VAL A 1 84 ? 0.974 -6.826 -16.024 1.00 95.88 84 VAL A N 1
ATOM 659 C CA . VAL A 1 84 ? 0.203 -5.831 -15.268 1.00 95.88 84 VAL A CA 1
ATOM 660 C C . VAL A 1 84 ? 0.145 -4.504 -16.019 1.00 95.88 84 VAL A C 1
ATOM 662 O O . VAL A 1 84 ? -0.935 -3.925 -16.105 1.00 95.88 84 VAL A O 1
ATOM 665 N N . LYS A 1 85 ? 1.256 -4.026 -16.599 1.00 95.81 85 LYS A N 1
ATOM 666 C CA . LYS A 1 85 ? 1.249 -2.798 -17.415 1.00 95.81 85 LYS A CA 1
ATOM 667 C C . LYS A 1 85 ? 0.307 -2.926 -18.609 1.00 95.81 85 LYS A C 1
ATOM 669 O O . LYS A 1 85 ? -0.506 -2.035 -18.829 1.00 95.81 85 LYS A O 1
ATOM 674 N N . MET A 1 86 ? 0.383 -4.033 -19.348 1.00 95.12 86 MET A N 1
ATOM 675 C CA . MET A 1 86 ? -0.492 -4.286 -20.496 1.00 95.12 86 MET A CA 1
ATOM 676 C C . MET A 1 86 ? -1.964 -4.331 -20.079 1.00 95.12 86 MET A C 1
ATOM 678 O O . MET A 1 86 ? -2.798 -3.687 -20.708 1.00 95.12 86 MET A O 1
ATOM 682 N N . THR A 1 87 ? -2.271 -5.025 -18.981 1.00 96.19 87 THR A N 1
ATOM 683 C CA . THR A 1 87 ? -3.638 -5.119 -18.448 1.00 96.19 87 THR A CA 1
ATOM 684 C C . THR A 1 87 ? -4.180 -3.756 -18.023 1.00 96.19 87 THR A C 1
ATOM 686 O O . THR A 1 87 ? -5.330 -3.440 -18.310 1.00 96.19 87 THR A O 1
ATOM 689 N N . LEU A 1 88 ? -3.374 -2.938 -17.339 1.00 96.00 88 LEU A N 1
ATOM 690 C CA . LEU A 1 88 ? -3.802 -1.611 -16.896 1.00 96.00 88 LEU A CA 1
ATOM 691 C C . LEU A 1 88 ? -3.993 -0.652 -18.075 1.00 96.00 88 LEU A C 1
ATOM 693 O O . LEU A 1 88 ? -4.982 0.069 -18.090 1.00 96.00 88 LEU A O 1
ATOM 697 N N . ARG A 1 89 ? -3.120 -0.690 -19.092 1.00 96.69 89 ARG A N 1
ATOM 698 C CA . ARG A 1 89 ? -3.309 0.098 -20.323 1.00 96.69 89 ARG A CA 1
ATOM 699 C C . ARG A 1 89 ? -4.612 -0.253 -21.027 1.00 96.69 89 ARG A C 1
ATOM 701 O O . ARG A 1 89 ? -5.353 0.654 -21.381 1.00 96.69 89 ARG A O 1
ATOM 708 N N . ASP A 1 90 ? -4.902 -1.544 -21.181 1.00 95.81 90 ASP A N 1
ATOM 709 C CA . ASP A 1 90 ? -6.157 -2.017 -21.777 1.00 95.81 90 ASP A CA 1
ATOM 710 C C . ASP A 1 90 ? -7.373 -1.553 -20.959 1.00 95.81 90 ASP A C 1
ATOM 712 O O . ASP A 1 90 ? -8.310 -0.978 -21.502 1.00 95.81 90 ASP A O 1
ATOM 716 N N . GLN A 1 91 ? -7.328 -1.695 -19.629 1.00 95.12 91 GLN A N 1
ATOM 717 C CA . GLN A 1 91 ? -8.413 -1.254 -18.743 1.00 95.12 91 GLN A CA 1
ATOM 718 C C . GLN A 1 91 ? -8.608 0.266 -18.691 1.00 95.12 91 GLN A C 1
ATOM 720 O O . GLN A 1 91 ? -9.689 0.721 -18.315 1.00 95.12 91 GLN A O 1
ATOM 725 N N . HIS A 1 92 ? -7.569 1.042 -18.993 1.00 95.31 92 HIS A N 1
ATOM 726 C CA . HIS A 1 92 ? -7.584 2.505 -18.965 1.00 95.31 92 HIS A CA 1
ATOM 727 C C . HIS A 1 92 ? -7.721 3.116 -20.375 1.00 95.31 92 HIS A C 1
ATOM 729 O O . HIS A 1 92 ? -7.592 4.330 -20.520 1.00 95.31 92 HIS A O 1
ATOM 735 N N . ASP A 1 93 ? -7.977 2.298 -21.406 1.00 96.12 93 ASP A N 1
ATOM 736 C CA . ASP A 1 93 ? -8.076 2.713 -22.814 1.00 96.12 93 ASP A CA 1
ATOM 737 C C . ASP A 1 93 ? -6.822 3.465 -23.335 1.00 96.12 93 ASP A C 1
ATOM 739 O O . ASP A 1 93 ? -6.907 4.371 -24.171 1.00 96.12 93 ASP A O 1
ATOM 743 N N . ILE A 1 94 ? -5.627 3.089 -22.864 1.00 96.00 94 ILE A N 1
ATOM 744 C CA . ILE A 1 94 ? -4.343 3.692 -23.261 1.00 96.00 94 ILE A CA 1
ATOM 745 C C . ILE A 1 94 ? -3.758 2.919 -24.449 1.00 96.00 94 ILE A C 1
ATOM 747 O O . ILE A 1 94 ? -3.244 1.808 -24.312 1.00 96.00 94 ILE A O 1
ATOM 751 N N . SER A 1 95 ? -3.793 3.526 -25.637 1.00 92.69 95 SER A N 1
ATOM 752 C CA . SER A 1 95 ? -3.245 2.916 -26.859 1.00 92.69 95 SER A CA 1
ATOM 753 C C . SER A 1 95 ? -1.725 3.060 -27.006 1.00 92.69 95 SER A C 1
ATOM 755 O O . SER A 1 95 ? -1.114 2.313 -27.775 1.00 92.69 95 SER A O 1
ATOM 757 N N . ASP A 1 96 ? -1.107 4.026 -26.317 1.00 91.06 96 ASP A N 1
ATOM 758 C CA . ASP A 1 96 ? 0.343 4.233 -26.367 1.00 91.06 96 ASP A CA 1
ATOM 759 C C . ASP A 1 96 ? 1.089 3.128 -25.610 1.00 91.06 96 ASP A C 1
ATOM 761 O O . ASP A 1 96 ? 0.940 2.951 -24.405 1.00 91.06 96 ASP A O 1
ATOM 765 N N . GLN A 1 97 ? 1.954 2.406 -26.320 1.00 86.88 97 GLN A N 1
ATOM 766 C CA . GLN A 1 97 ? 2.811 1.375 -25.730 1.00 86.88 97 GLN A CA 1
ATOM 767 C C . GLN A 1 97 ? 4.182 1.913 -25.307 1.00 86.88 97 GLN A C 1
ATOM 769 O O . GLN A 1 97 ? 4.961 1.186 -24.689 1.00 86.88 97 GLN A O 1
ATOM 774 N N . SER A 1 98 ? 4.494 3.178 -25.617 1.00 88.88 98 SER A N 1
ATOM 775 C CA . SER A 1 98 ? 5.753 3.806 -25.209 1.00 88.88 98 SER A CA 1
ATOM 776 C C . SER A 1 98 ? 5.817 4.095 -23.705 1.00 88.88 98 SER A C 1
ATOM 778 O O . SER A 1 98 ? 6.909 4.280 -23.167 1.00 88.88 98 SER A O 1
ATOM 780 N N . GLY A 1 99 ? 4.661 4.093 -23.029 1.00 88.94 99 GLY A N 1
ATOM 781 C CA . GLY A 1 99 ? 4.519 4.335 -21.594 1.00 88.94 99 GLY A CA 1
ATOM 782 C C . GLY A 1 99 ? 4.562 5.812 -21.205 1.00 88.94 99 GLY A C 1
ATOM 783 O O . GLY A 1 99 ? 4.693 6.127 -20.026 1.00 88.94 99 GLY A O 1
ATOM 784 N N . LYS A 1 100 ? 4.484 6.732 -22.175 1.00 91.25 100 LYS A N 1
ATOM 785 C CA . LYS A 1 100 ? 4.463 8.179 -21.903 1.00 91.25 100 LYS A CA 1
ATOM 786 C C . LYS A 1 100 ? 3.111 8.645 -21.384 1.00 91.25 100 LYS A C 1
ATOM 788 O O . LYS A 1 100 ? 3.069 9.577 -20.587 1.00 91.25 100 LYS A O 1
ATOM 793 N N . ASP A 1 101 ? 2.055 7.974 -21.829 1.00 93.62 101 ASP A N 1
ATOM 794 C CA . ASP A 1 101 ? 0.674 8.275 -21.459 1.00 93.62 101 ASP A CA 1
ATOM 795 C C . ASP A 1 101 ? 0.180 7.410 -20.281 1.00 93.62 101 ASP A C 1
ATOM 797 O O . ASP A 1 101 ? -0.990 7.489 -19.915 1.00 93.62 101 ASP A O 1
ATOM 801 N N . ASP A 1 102 ? 1.056 6.596 -19.672 1.00 95.81 102 ASP A N 1
ATOM 802 C CA . ASP A 1 102 ? 0.708 5.765 -18.514 1.00 95.81 102 ASP A CA 1
ATOM 803 C C . ASP A 1 102 ? 0.339 6.652 -17.310 1.00 95.81 102 ASP A C 1
ATOM 805 O O . ASP A 1 102 ? 1.159 7.417 -16.795 1.00 95.81 102 ASP A O 1
ATOM 809 N N . ASP A 1 103 ? -0.884 6.501 -16.802 1.00 95.12 103 ASP A N 1
ATOM 810 C CA . ASP A 1 103 ? -1.379 7.176 -15.593 1.00 95.12 103 ASP A CA 1
ATOM 811 C C . ASP A 1 103 ? -1.115 6.375 -14.301 1.00 95.12 103 ASP A C 1
ATOM 813 O O . ASP A 1 103 ? -1.546 6.748 -13.206 1.00 95.12 103 ASP A O 1
ATOM 817 N N . PHE A 1 104 ? -0.369 5.276 -14.414 1.00 95.94 104 PHE A N 1
ATOM 818 C CA . PHE A 1 104 ? -0.029 4.366 -13.329 1.00 95.94 104 PHE A CA 1
ATOM 819 C C . PHE A 1 104 ? 1.477 4.074 -13.293 1.00 95.94 104 PHE A C 1
ATOM 821 O O . PHE A 1 104 ? 2.261 4.458 -14.158 1.00 95.94 104 PHE A O 1
ATOM 828 N N . THR A 1 105 ? 1.931 3.376 -12.253 1.00 94.50 105 THR A N 1
ATOM 829 C CA . THR A 1 105 ? 3.305 2.864 -12.200 1.00 94.50 105 THR A CA 1
ATOM 830 C C . THR A 1 105 ? 3.324 1.477 -11.581 1.00 94.50 105 THR A C 1
ATOM 832 O O . THR A 1 105 ? 2.713 1.245 -10.539 1.00 94.50 105 THR A O 1
ATOM 835 N N . VAL A 1 106 ? 4.086 0.570 -12.188 1.00 94.25 106 VAL A N 1
ATOM 836 C CA . VAL A 1 106 ? 4.337 -0.778 -11.669 1.00 94.25 106 VAL A CA 1
ATOM 837 C C . VAL A 1 106 ? 5.803 -0.861 -11.260 1.00 94.25 106 VAL A C 1
ATOM 839 O O . VAL A 1 106 ? 6.685 -0.529 -12.050 1.00 94.25 106 VAL A O 1
ATOM 842 N N . ARG A 1 107 ? 6.072 -1.251 -10.011 1.00 90.56 107 ARG A N 1
ATOM 843 C CA . ARG A 1 107 ? 7.431 -1.305 -9.450 1.00 90.56 107 ARG A CA 1
ATOM 844 C C . ARG A 1 107 ? 7.696 -2.663 -8.818 1.00 90.56 107 ARG A C 1
ATOM 846 O O . ARG A 1 107 ? 6.846 -3.177 -8.093 1.00 90.56 107 ARG A O 1
ATOM 853 N N . ASN A 1 108 ? 8.896 -3.193 -9.039 1.00 90.31 108 ASN A N 1
ATOM 854 C CA . ASN A 1 108 ? 9.396 -4.349 -8.311 1.00 90.31 108 ASN A CA 1
ATOM 855 C C . ASN A 1 108 ? 9.866 -3.909 -6.913 1.00 90.31 108 ASN A C 1
ATOM 857 O O . ASN A 1 108 ? 10.855 -3.192 -6.766 1.00 90.31 108 ASN A O 1
ATOM 861 N N . ALA A 1 109 ? 9.144 -4.327 -5.873 1.00 83.44 109 ALA A N 1
ATOM 862 C CA . ALA A 1 109 ? 9.502 -3.992 -4.497 1.00 83.44 109 ALA A CA 1
ATOM 863 C C . ALA A 1 109 ? 10.785 -4.700 -4.020 1.00 83.44 109 ALA A C 1
ATOM 865 O O . ALA A 1 109 ? 11.454 -4.172 -3.134 1.00 83.44 109 ALA A O 1
ATOM 866 N N . ALA A 1 110 ? 11.137 -5.858 -4.597 1.00 82.12 110 ALA A N 1
ATOM 867 C CA . ALA A 1 110 ? 12.347 -6.595 -4.233 1.00 82.12 110 ALA A CA 1
ATOM 868 C C . ALA A 1 110 ? 13.609 -5.831 -4.660 1.00 82.12 110 ALA A C 1
ATOM 870 O O . ALA A 1 110 ? 14.477 -5.581 -3.833 1.00 82.12 110 ALA A O 1
ATOM 871 N N . GLU A 1 111 ? 13.646 -5.335 -5.900 1.00 83.94 111 GLU A N 1
ATOM 872 C CA . GLU A 1 111 ? 14.746 -4.494 -6.399 1.00 83.94 111 GLU A CA 1
ATOM 873 C C . GLU A 1 111 ? 14.953 -3.234 -5.551 1.00 83.94 111 GLU A C 1
ATOM 875 O O . GLU A 1 111 ? 16.083 -2.854 -5.244 1.00 83.94 111 GLU A O 1
ATOM 880 N N . ALA A 1 112 ? 13.863 -2.580 -5.138 1.00 82.75 112 ALA A N 1
ATOM 881 C CA . ALA A 1 112 ? 13.952 -1.397 -4.288 1.00 82.75 112 ALA A CA 1
ATOM 882 C C . ALA A 1 112 ? 14.576 -1.713 -2.919 1.00 82.75 112 ALA A C 1
ATOM 884 O O . ALA A 1 112 ? 15.393 -0.935 -2.422 1.00 82.75 112 ALA A O 1
ATOM 885 N N . LEU A 1 113 ? 14.216 -2.852 -2.319 1.00 83.56 113 LEU A N 1
ATOM 886 C CA . LEU A 1 113 ? 14.802 -3.305 -1.058 1.00 83.56 113 LEU A CA 1
ATOM 887 C C . LEU A 1 113 ? 16.283 -3.660 -1.223 1.00 83.56 113 LEU A C 1
ATOM 889 O O . LEU A 1 113 ? 17.093 -3.206 -0.418 1.00 83.56 113 LEU A O 1
ATOM 893 N N . ASP A 1 114 ? 16.649 -4.366 -2.291 1.00 86.62 114 ASP A N 1
ATOM 894 C CA . ASP A 1 114 ? 18.037 -4.744 -2.581 1.00 86.62 114 ASP A CA 1
ATOM 895 C C . ASP A 1 114 ? 18.958 -3.531 -2.753 1.00 86.62 114 ASP A C 1
ATOM 897 O O . ASP A 1 114 ? 20.079 -3.508 -2.228 1.00 86.62 114 ASP A O 1
ATOM 901 N N . MET A 1 115 ? 18.481 -2.482 -3.432 1.00 86.94 115 MET A N 1
ATOM 902 C CA . MET A 1 115 ? 19.226 -1.228 -3.563 1.00 86.94 115 MET A CA 1
ATOM 903 C C . MET A 1 115 ? 19.469 -0.571 -2.200 1.00 86.94 115 MET A C 1
ATOM 905 O O . MET A 1 115 ? 20.595 -0.168 -1.898 1.00 86.94 115 MET A O 1
ATOM 909 N N . ILE A 1 116 ? 18.437 -0.494 -1.354 1.00 87.50 116 ILE A N 1
ATOM 910 C CA . ILE A 1 116 ? 18.557 0.070 -0.002 1.00 87.50 116 ILE A CA 1
ATOM 911 C C . ILE A 1 116 ? 19.543 -0.758 0.825 1.00 87.50 116 ILE A C 1
ATOM 913 O O . ILE A 1 116 ? 20.454 -0.198 1.432 1.00 87.50 116 ILE A O 1
ATOM 917 N N . THR A 1 117 ? 19.417 -2.087 0.810 1.00 88.19 117 THR A N 1
ATOM 918 C CA . THR A 1 117 ? 20.309 -2.992 1.543 1.00 88.19 117 THR A CA 1
ATOM 919 C C . THR A 1 117 ? 21.759 -2.840 1.094 1.00 88.19 117 THR A C 1
ATOM 921 O O . THR A 1 117 ? 22.653 -2.757 1.937 1.00 88.19 117 THR A O 1
ATOM 924 N N . THR A 1 118 ? 22.002 -2.726 -0.212 1.00 93.25 118 THR A N 1
ATOM 925 C CA . THR A 1 118 ? 23.337 -2.470 -0.767 1.00 93.25 118 THR A CA 1
ATOM 926 C C . THR A 1 118 ? 23.939 -1.171 -0.228 1.00 93.25 118 THR A C 1
ATOM 928 O O . THR A 1 118 ? 25.067 -1.176 0.269 1.00 93.25 118 THR A O 1
ATOM 931 N N . ILE A 1 119 ? 23.184 -0.068 -0.256 1.00 92.25 119 ILE A N 1
ATOM 932 C CA . ILE A 1 119 ? 23.645 1.236 0.247 1.00 92.25 119 ILE A CA 1
ATOM 933 C C . ILE A 1 119 ? 23.916 1.176 1.754 1.00 92.25 119 ILE A C 1
ATOM 935 O O . ILE A 1 119 ? 24.975 1.607 2.214 1.00 92.25 119 ILE A O 1
ATOM 939 N N . THR A 1 120 ? 22.990 0.614 2.535 1.00 92.06 120 THR A N 1
ATOM 940 C CA . THR A 1 120 ? 23.148 0.481 3.988 1.00 92.06 120 THR A CA 1
ATOM 941 C C . THR A 1 120 ? 24.373 -0.356 4.342 1.00 92.06 120 THR A C 1
ATOM 943 O O . THR A 1 120 ? 25.117 0.012 5.249 1.00 92.06 120 THR A O 1
ATOM 946 N N . ASN A 1 121 ? 24.629 -1.444 3.613 1.00 93.50 121 ASN A N 1
ATOM 947 C CA . ASN A 1 121 ? 25.815 -2.269 3.821 1.00 93.50 121 ASN A CA 1
ATOM 948 C C . ASN A 1 121 ? 27.103 -1.511 3.488 1.00 93.50 121 ASN A C 1
ATOM 950 O O . ASN A 1 121 ? 28.051 -1.563 4.270 1.00 93.50 121 ASN A O 1
ATOM 954 N N . ALA A 1 122 ? 27.131 -0.760 2.384 1.00 95.81 122 ALA A N 1
ATOM 955 C CA . ALA A 1 122 ? 28.282 0.066 2.028 1.00 95.81 122 ALA A CA 1
ATOM 956 C C . ALA A 1 122 ? 28.600 1.101 3.122 1.00 95.81 122 ALA A C 1
ATOM 958 O O . ALA A 1 122 ? 29.745 1.195 3.566 1.00 95.81 122 ALA A O 1
ATOM 959 N N . LEU A 1 123 ? 27.583 1.815 3.621 1.00 96.38 123 LEU A N 1
ATOM 960 C CA . LEU A 1 123 ? 27.738 2.744 4.743 1.00 96.38 123 LEU A CA 1
ATOM 961 C C . LEU A 1 123 ? 28.218 2.014 6.001 1.00 96.38 123 LEU A C 1
ATOM 963 O O . LEU A 1 123 ? 29.185 2.434 6.625 1.00 96.38 123 LEU A O 1
ATOM 967 N N . LYS A 1 124 ? 27.605 0.882 6.354 1.00 94.50 124 LYS A N 1
ATOM 968 C CA . LYS A 1 124 ? 28.001 0.081 7.519 1.00 94.50 124 LYS A CA 1
ATOM 969 C C . LYS A 1 124 ? 29.480 -0.310 7.472 1.00 94.50 124 LYS A C 1
ATOM 971 O O . LYS A 1 124 ? 30.173 -0.158 8.476 1.00 94.50 124 LYS A O 1
ATOM 976 N N . TYR A 1 125 ? 29.974 -0.783 6.328 1.00 96.44 125 TYR A N 1
ATOM 977 C CA . TYR A 1 125 ? 31.389 -1.130 6.170 1.00 96.44 125 TYR A CA 1
ATOM 978 C C . TYR A 1 125 ? 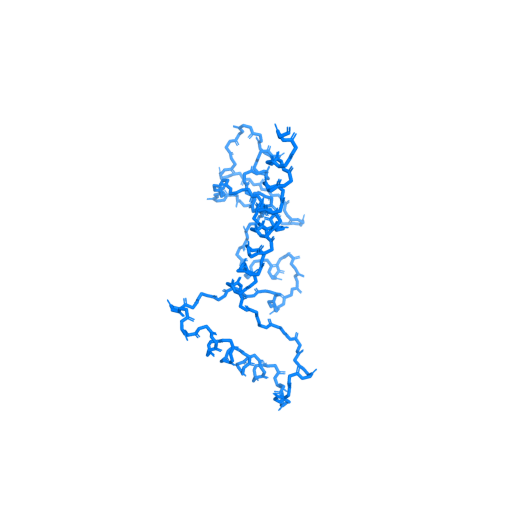32.298 0.093 6.228 1.00 96.44 125 TYR A C 1
ATOM 980 O O . TYR A 1 125 ? 33.355 0.032 6.853 1.00 96.44 125 TYR A O 1
ATOM 988 N N . PHE A 1 126 ? 31.871 1.211 5.644 1.00 96.88 126 PHE A N 1
ATOM 989 C CA . PHE A 1 126 ? 32.598 2.471 5.739 1.00 96.88 126 PHE A CA 1
ATOM 990 C C . PHE A 1 126 ? 32.748 2.939 7.196 1.00 96.88 126 PHE A C 1
ATOM 992 O O . PHE A 1 126 ? 33.860 3.230 7.639 1.00 96.88 126 PHE A O 1
ATOM 999 N N . LEU A 1 127 ? 31.661 2.936 7.976 1.00 96.62 127 LEU A N 1
ATOM 1000 C CA . LEU A 1 127 ? 31.703 3.278 9.400 1.00 96.62 127 LEU A CA 1
ATOM 1001 C C . LEU A 1 127 ? 32.572 2.298 10.203 1.00 96.62 127 LEU A C 1
ATOM 1003 O O . LEU A 1 127 ? 33.331 2.727 11.070 1.00 96.62 127 LEU A O 1
ATOM 1007 N N . ALA A 1 128 ? 32.498 0.998 9.909 1.00 95.12 128 ALA A N 1
ATOM 1008 C CA . ALA A 1 128 ? 33.326 -0.006 10.574 1.00 95.12 128 ALA A CA 1
ATOM 1009 C C . ALA A 1 128 ? 34.825 0.204 10.296 1.00 95.12 128 ALA A C 1
ATOM 1011 O O . ALA A 1 128 ? 35.635 0.114 11.218 1.00 95.12 128 ALA A O 1
ATOM 1012 N N . ALA A 1 129 ? 35.195 0.534 9.055 1.00 95.12 129 ALA A N 1
ATOM 1013 C CA . ALA A 1 129 ? 36.573 0.850 8.686 1.00 95.12 129 ALA A CA 1
ATOM 1014 C C . ALA A 1 129 ? 37.077 2.112 9.404 1.00 95.12 129 ALA A C 1
ATOM 1016 O O . ALA A 1 129 ? 38.175 2.107 9.955 1.00 95.12 129 ALA A O 1
ATOM 1017 N N . MET A 1 130 ? 36.254 3.163 9.468 1.00 95.56 130 MET A N 1
ATOM 1018 C CA . MET A 1 130 ? 36.560 4.382 10.224 1.00 95.56 130 MET A CA 1
ATOM 1019 C C . MET A 1 130 ? 36.775 4.105 11.717 1.00 95.56 130 MET A C 1
ATOM 1021 O O . MET A 1 130 ? 37.741 4.589 12.302 1.00 95.56 130 MET A O 1
ATOM 1025 N N . ALA A 1 131 ? 35.904 3.300 12.330 1.00 94.50 131 ALA A N 1
ATOM 1026 C CA . ALA A 1 131 ? 36.035 2.920 13.733 1.00 94.50 131 ALA A CA 1
ATOM 1027 C C . ALA A 1 131 ? 37.311 2.100 13.992 1.00 94.50 131 ALA A C 1
ATOM 1029 O O . ALA A 1 131 ? 37.998 2.339 14.981 1.00 94.50 131 ALA A O 1
ATOM 1030 N N . ALA A 1 132 ? 37.658 1.176 13.089 1.00 93.06 132 ALA A N 1
ATOM 1031 C CA . ALA A 1 132 ? 38.877 0.377 13.190 1.00 93.06 132 ALA A CA 1
ATOM 1032 C C . ALA A 1 132 ? 40.149 1.233 13.072 1.00 93.06 132 ALA A C 1
ATOM 1034 O O . ALA A 1 132 ? 41.078 1.046 13.853 1.00 93.06 132 ALA A O 1
ATOM 1035 N N . LEU A 1 133 ? 40.179 2.196 12.141 1.00 91.56 133 LEU A N 1
ATOM 1036 C CA . LEU A 1 133 ? 41.295 3.139 12.005 1.00 91.56 133 LEU A CA 1
ATOM 1037 C C . LEU A 1 133 ? 41.455 4.040 13.235 1.00 91.56 133 LEU A C 1
ATOM 1039 O O . LEU A 1 133 ? 42.573 4.406 13.563 1.00 91.56 133 LEU A O 1
ATOM 1043 N N . SER A 1 134 ? 40.360 4.382 13.918 1.00 93.19 134 SER A N 1
ATOM 1044 C CA . SER A 1 134 ? 40.390 5.218 15.125 1.00 93.19 13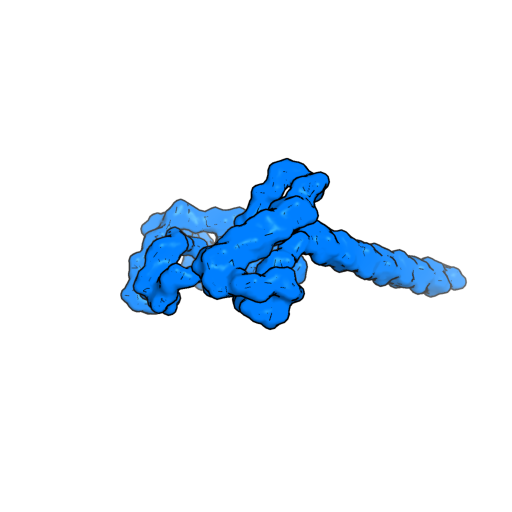4 SER A CA 1
ATOM 1045 C C . SER A 1 134 ? 40.898 4.495 16.381 1.00 93.19 134 SER A C 1
ATOM 1047 O O . SER A 1 134 ? 41.129 5.161 17.391 1.00 93.19 134 SER A O 1
ATOM 1049 N N . LEU A 1 135 ? 40.984 3.161 16.369 1.00 89.44 135 LEU A N 1
ATOM 1050 C CA . LEU A 1 135 ? 41.427 2.362 17.519 1.00 89.44 135 LEU A CA 1
ATOM 1051 C C . LEU A 1 135 ? 42.954 2.154 17.545 1.00 89.44 135 LEU A C 1
ATOM 1053 O O . LEU A 1 135 ? 43.492 1.771 18.583 1.00 89.44 135 LEU A O 1
ATOM 1057 N N . ILE A 1 136 ? 43.620 2.374 16.407 1.00 66.38 136 ILE A N 1
ATOM 1058 C CA . ILE A 1 136 ? 45.081 2.329 16.228 1.00 66.38 136 ILE A CA 1
ATOM 1059 C C . ILE A 1 136 ? 45.670 3.686 16.614 1.00 66.38 136 ILE A C 1
ATOM 1061 O O . ILE A 1 136 ? 46.695 3.686 17.330 1.00 66.38 136 ILE A O 1
#

Secondary structure (DSSP, 8-state):
-HHHHHHHHTTS--TT-EEEETTEEEE----PPP--EETTEESSS-----HHHIIIIII--SS-S------SSGGGHHHHHHHHHHHHHHHTT---SSSSS-SS----HHHHHHHHHHHHHHHHHHHHHHHHHTT-

Foldseek 3Di:
DQVVCCVPANPHDQAQDWDDDPNDIDGHHDADDADADDPHDGPNPDDDDPPVCCCVPPVVHDDDPDDDDDDPDPVCLVVVQVVVQVVVCVVVVNPDPVCPPPPDDGDDPVVVVVVVVVVVVVVVVVVVVVVVVVVD

Organism: NCBI:txid412755

InterPro domains:
  IPR025857 MacB-like periplasmic core domain [PF12704] (1-85)
  IPR050250 Macrolide Exporter MacB [PTHR30572] (2-136)

Mean predicted aligned error: 6.2 Å

pLDDT: mean 92.45, std 4.53, range [66.38, 97.06]

Solvent-accessible surface area (backbone atoms only — not comparable to full-atom values): 8659 Å² total; per-residue (Å²): 28,43,54,49,42,42,76,76,41,51,95,47,82,52,62,77,36,77,48,75,59,93,96,44,78,43,69,34,88,70,76,50,78,77,72,51,70,56,99,92,44,59,57,18,73,44,86,88,70,60,67,73,54,39,27,66,76,70,69,71,47,92,79,81,95,78,84,90,81,87,72,94,46,78,90,47,44,69,57,50,49,53,52,49,50,55,52,50,28,62,77,66,75,49,83,67,84,86,56,82,80,58,92,72,85,84,78,67,66,64,62,58,50,52,52,50,51,52,52,52,49,53,51,52,52,50,52,49,52,53,53,57,62,72,73,110